Protein AF-A0A397W4X6-F1 (afdb_monomer_lite)

Sequence (134 aa):
MKELNFGIFALTLVTLFAVFNTAYSADPIKFNQCTIDGHEPIHPIEVTVSPNPPVSVGNVFTVSGNFSFSLEDDGIEFIANEGFQGFSCAVLQCDLRNDSFNAKLKIDLADLGV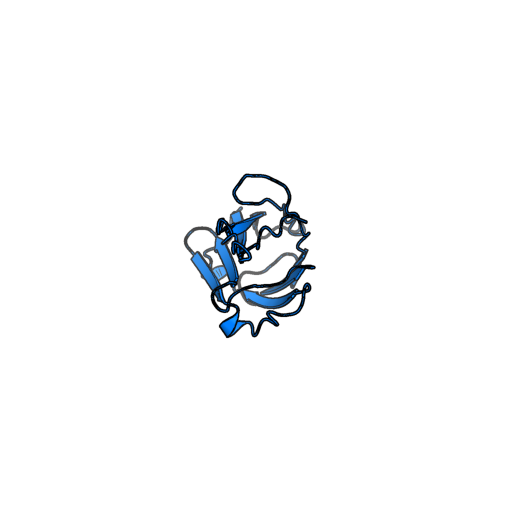TSRQDNLSVIINREEYNVKR

pLDDT: mean 73.21, std 17.9, range [34.62, 93.81]

Structure (mmCIF, N/CA/C/O backbone):
data_AF-A0A397W4X6-F1
#
_entry.id   AF-A0A397W4X6-F1
#
loop_
_atom_site.group_PDB
_atom_site.id
_atom_site.type_symbol
_atom_site.label_atom_id
_atom_site.label_alt_id
_atom_site.label_comp_id
_atom_site.label_asym_id
_atom_site.label_entity_id
_atom_site.label_seq_id
_atom_site.pdbx_PDB_ins_code
_atom_site.Cartn_x
_atom_site.Cartn_y
_atom_site.Cartn_z
_atom_site.occupancy
_atom_site.B_iso_or_equiv
_atom_site.auth_seq_id
_atom_site.auth_comp_id
_atom_site.auth_asym_id
_atom_site.auth_atom_id
_atom_site.pdbx_PDB_model_num
ATOM 1 N N . MET A 1 1 ? 30.563 -7.639 -37.496 1.00 37.59 1 MET A N 1
ATOM 2 C CA . MET A 1 1 ? 29.127 -7.645 -37.115 1.00 37.59 1 MET A CA 1
ATOM 3 C C . MET A 1 1 ? 28.998 -6.849 -35.819 1.00 37.59 1 MET A C 1
ATOM 5 O O . MET A 1 1 ? 30.031 -6.621 -35.202 1.00 37.59 1 MET A O 1
ATOM 9 N N . LYS A 1 2 ? 27.812 -6.366 -35.425 1.00 38.25 2 LYS A N 1
ATOM 10 C CA . LYS A 1 2 ? 27.650 -5.755 -34.092 1.00 38.25 2 LYS A CA 1
ATOM 11 C C . LYS A 1 2 ? 27.498 -6.874 -33.065 1.00 38.25 2 LYS A C 1
ATOM 13 O O . LYS A 1 2 ? 26.660 -7.746 -33.271 1.00 38.25 2 LYS A O 1
ATOM 18 N N . GLU A 1 3 ? 28.282 -6.843 -31.996 1.00 35.56 3 GLU A N 1
ATOM 19 C CA . GLU A 1 3 ? 28.055 -7.722 -30.850 1.00 35.56 3 GLU A CA 1
ATOM 20 C C . GLU A 1 3 ? 26.852 -7.196 -30.065 1.00 35.56 3 GLU A C 1
ATOM 22 O O . GLU A 1 3 ? 26.766 -6.006 -29.750 1.00 35.56 3 GLU A O 1
ATOM 27 N N . LEU A 1 4 ? 25.878 -8.073 -29.825 1.00 35.16 4 LEU A N 1
ATOM 28 C CA . LEU A 1 4 ? 24.672 -7.733 -29.085 1.00 35.16 4 LEU A CA 1
ATOM 29 C C . LEU A 1 4 ? 24.941 -8.021 -27.606 1.00 35.16 4 LEU A C 1
ATOM 31 O O . LEU A 1 4 ? 24.810 -9.159 -27.161 1.00 35.16 4 LEU A O 1
ATOM 35 N N . ASN A 1 5 ? 25.359 -6.995 -26.863 1.00 34.78 5 ASN A N 1
ATOM 36 C CA . ASN A 1 5 ? 25.536 -7.084 -25.415 1.00 34.78 5 ASN A CA 1
ATOM 37 C C . ASN A 1 5 ? 24.176 -7.326 -24.747 1.00 34.78 5 ASN A C 1
ATOM 39 O O 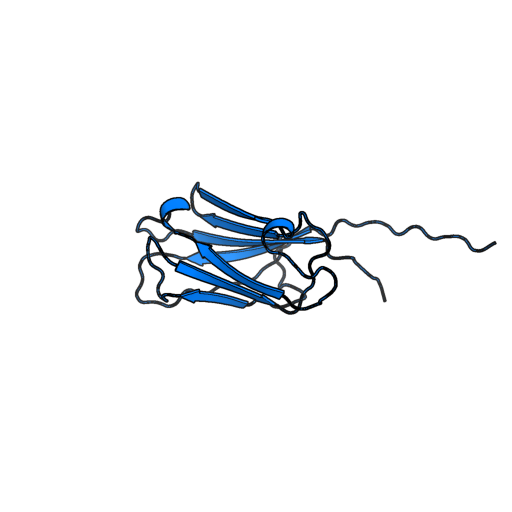. ASN A 1 5 ? 23.450 -6.380 -24.443 1.00 34.78 5 ASN A O 1
ATOM 43 N N . PHE A 1 6 ? 23.830 -8.596 -24.532 1.00 40.66 6 PHE A N 1
ATOM 44 C CA . PHE A 1 6 ? 22.702 -8.973 -23.690 1.00 40.66 6 PHE A CA 1
ATOM 45 C C . PHE A 1 6 ? 22.960 -8.472 -22.267 1.00 40.66 6 PHE A C 1
ATOM 47 O O . PHE A 1 6 ? 24.007 -8.745 -21.679 1.00 40.66 6 PHE A O 1
ATOM 54 N N . GLY A 1 7 ? 22.017 -7.689 -21.744 1.00 34.62 7 GLY A N 1
ATOM 55 C CA . GLY A 1 7 ? 22.134 -7.089 -20.422 1.00 34.62 7 GLY A CA 1
ATOM 56 C C . GLY A 1 7 ? 22.154 -8.140 -19.315 1.00 34.62 7 GLY A C 1
ATOM 57 O O . GLY A 1 7 ? 21.511 -9.184 -19.414 1.00 34.62 7 GLY A O 1
ATOM 58 N N . ILE A 1 8 ? 22.862 -7.834 -18.228 1.00 40.34 8 ILE A N 1
ATOM 59 C CA . ILE A 1 8 ? 22.681 -8.554 -16.968 1.00 40.34 8 ILE A CA 1
ATOM 60 C C . ILE A 1 8 ? 21.323 -8.117 -16.415 1.00 40.34 8 ILE A C 1
ATOM 62 O O . ILE A 1 8 ? 21.189 -6.996 -15.924 1.00 40.34 8 ILE A O 1
ATOM 66 N N . PHE A 1 9 ? 20.324 -8.995 -16.517 1.00 40.34 9 PHE A N 1
ATOM 67 C CA . PHE A 1 9 ? 19.018 -8.813 -15.889 1.00 40.34 9 PHE A CA 1
ATOM 68 C C . PHE A 1 9 ? 19.168 -8.960 -14.369 1.00 40.34 9 PHE A C 1
ATOM 70 O O . PHE A 1 9 ? 19.008 -10.042 -13.809 1.00 40.34 9 PHE A O 1
ATOM 77 N N . ALA A 1 10 ? 19.528 -7.864 -13.703 1.00 39.78 10 ALA A N 1
ATOM 78 C CA . ALA A 1 10 ? 19.370 -7.742 -12.263 1.00 39.78 10 ALA A CA 1
ATOM 79 C C . ALA A 1 10 ? 17.880 -7.519 -11.981 1.00 39.78 10 ALA A C 1
ATOM 81 O O . ALA A 1 10 ? 17.350 -6.453 -12.285 1.00 39.78 10 ALA A O 1
ATOM 82 N N . LEU A 1 11 ? 17.212 -8.538 -11.438 1.00 39.06 11 LEU A N 1
ATOM 83 C CA . LEU A 1 11 ? 15.811 -8.466 -11.031 1.00 39.06 11 LEU A CA 1
ATOM 84 C C . LEU A 1 11 ? 15.726 -7.663 -9.725 1.00 39.06 11 LEU A C 1
ATOM 86 O O . LEU A 1 11 ? 15.707 -8.220 -8.628 1.00 39.06 11 LEU A O 1
ATOM 90 N N . THR A 1 12 ? 15.792 -6.336 -9.845 1.00 45.62 12 THR A N 1
ATOM 91 C CA . THR A 1 12 ? 15.697 -5.406 -8.716 1.00 45.62 12 THR A CA 1
ATOM 92 C C . THR A 1 12 ? 14.239 -5.325 -8.270 1.00 45.62 12 THR A C 1
ATOM 94 O O . THR A 1 12 ? 13.492 -4.438 -8.680 1.00 45.62 12 THR A O 1
ATOM 97 N N . LEU A 1 13 ? 13.842 -6.297 -7.443 1.00 45.25 13 LEU A N 1
ATOM 98 C CA . LEU A 1 13 ? 12.572 -6.311 -6.727 1.00 45.25 13 LEU A CA 1
ATOM 99 C C . LEU A 1 13 ? 12.573 -5.166 -5.707 1.00 45.25 13 LEU A C 1
ATOM 101 O O . LEU A 1 13 ? 13.111 -5.299 -4.605 1.00 45.25 13 LEU A O 1
ATOM 105 N N . VAL A 1 14 ? 11.976 -4.032 -6.067 1.00 50.12 14 VAL A N 1
ATOM 106 C CA . VAL A 1 14 ? 11.816 -2.910 -5.137 1.00 50.12 14 VAL A CA 1
ATOM 107 C C . VAL A 1 14 ? 10.599 -3.176 -4.266 1.00 50.12 14 VAL A C 1
ATOM 109 O O . VAL A 1 14 ? 9.528 -2.627 -4.497 1.00 50.12 14 VAL A O 1
ATOM 112 N N . THR A 1 15 ? 10.783 -4.039 -3.264 1.00 51.62 15 THR A N 1
ATOM 113 C CA . THR A 1 15 ? 9.859 -4.179 -2.136 1.00 51.62 15 THR A CA 1
ATOM 114 C C . THR A 1 15 ? 10.029 -2.965 -1.231 1.00 51.62 15 THR A C 1
ATOM 116 O O . THR A 1 15 ? 11.111 -2.711 -0.692 1.00 51.62 15 THR A O 1
ATOM 119 N N . LEU A 1 16 ? 8.957 -2.195 -1.095 1.00 51.47 16 LEU A N 1
ATOM 120 C CA . LEU A 1 16 ? 8.897 -1.003 -0.251 1.00 51.47 16 LEU A CA 1
ATOM 121 C C . LEU A 1 16 ? 8.266 -1.350 1.096 1.00 51.47 16 LEU A C 1
ATOM 123 O O . LEU A 1 16 ? 7.352 -2.157 1.141 1.00 51.47 16 LEU A O 1
ATOM 127 N N . PHE A 1 17 ? 8.727 -0.749 2.190 1.00 47.28 17 PHE A N 1
ATOM 128 C CA . PHE A 1 17 ? 8.190 -0.999 3.528 1.00 47.28 17 PHE A CA 1
ATOM 129 C C . PHE A 1 17 ? 7.721 0.305 4.162 1.00 47.28 17 PHE A C 1
ATOM 131 O O . PHE A 1 17 ? 8.527 1.156 4.545 1.00 47.28 17 PHE A O 1
ATOM 138 N N . ALA A 1 18 ? 6.403 0.449 4.302 1.00 50.19 18 ALA A N 1
ATOM 139 C CA . ALA A 1 18 ? 5.799 1.573 5.005 1.00 50.19 18 ALA A CA 1
ATOM 140 C C . ALA A 1 18 ? 5.332 1.168 6.409 1.00 50.19 18 ALA A C 1
ATOM 142 O O . ALA A 1 18 ? 4.170 0.797 6.588 1.00 50.19 18 ALA A O 1
ATOM 143 N N . VAL A 1 19 ? 6.243 1.234 7.393 1.00 47.81 19 VAL A N 1
ATOM 144 C CA . VAL A 1 19 ? 5.963 0.824 8.782 1.00 47.81 19 VAL A CA 1
ATOM 145 C C . VAL A 1 19 ? 4.989 1.795 9.454 1.00 47.81 19 VAL A C 1
ATOM 147 O O . VAL A 1 19 ? 5.373 2.880 9.899 1.00 47.81 19 VAL A O 1
ATOM 150 N N . PHE A 1 20 ? 3.727 1.380 9.518 1.00 59.56 20 PHE A N 1
ATOM 151 C CA . PHE A 1 20 ? 2.619 2.034 10.204 1.00 59.56 20 PHE A CA 1
ATOM 152 C C . PHE A 1 20 ? 2.484 1.568 11.660 1.00 59.56 20 PHE A C 1
ATOM 154 O O . PHE A 1 20 ? 3.075 0.566 12.053 1.00 59.56 20 PHE A O 1
ATOM 161 N N . ASN A 1 21 ? 1.699 2.292 12.467 1.00 48.81 21 ASN A N 1
ATOM 162 C CA . ASN A 1 21 ? 1.512 2.013 13.893 1.00 48.81 21 ASN A CA 1
ATOM 163 C C . ASN A 1 21 ? 0.065 2.338 14.322 1.00 48.81 21 ASN A C 1
ATOM 165 O O . ASN A 1 21 ? -0.252 3.473 14.673 1.00 48.81 21 ASN A O 1
ATOM 169 N N . THR A 1 22 ? -0.837 1.363 14.214 1.00 47.47 22 THR A N 1
ATOM 170 C CA . THR A 1 22 ? -2.299 1.549 14.248 1.00 47.47 22 THR A CA 1
ATOM 171 C C . THR A 1 22 ? -2.940 1.056 15.540 1.00 47.47 22 THR A C 1
ATOM 173 O O . THR A 1 22 ? -3.841 0.220 15.518 1.00 47.47 22 THR A O 1
ATOM 176 N N . ALA A 1 23 ? -2.561 1.668 16.664 1.00 47.38 23 ALA A N 1
ATOM 177 C CA . ALA A 1 23 ? -3.556 1.861 17.721 1.00 47.38 23 ALA A CA 1
ATOM 178 C C . ALA A 1 23 ? -4.751 2.650 17.150 1.00 47.38 23 ALA A C 1
ATOM 180 O O . ALA A 1 23 ? -4.577 3.427 16.208 1.00 47.38 23 ALA A O 1
ATOM 181 N N . TYR A 1 24 ? -5.944 2.531 17.746 1.00 52.59 24 TYR A N 1
ATOM 182 C CA . TYR A 1 24 ? -7.061 3.457 17.484 1.00 52.59 24 TYR A CA 1
ATOM 183 C C . TYR A 1 24 ? -6.765 4.848 18.095 1.00 52.59 24 TYR A C 1
ATOM 185 O O . TYR A 1 24 ? -7.496 5.333 18.960 1.00 52.59 24 TYR A O 1
ATOM 193 N N . SER A 1 25 ? -5.630 5.449 17.722 1.00 47.88 25 SER A N 1
ATOM 194 C CA . SER A 1 25 ? -5.147 6.719 18.262 1.00 47.88 25 SER A CA 1
ATOM 195 C C . SER A 1 25 ? -5.925 7.898 17.685 1.00 47.88 25 SER A C 1
ATOM 197 O O . SER A 1 25 ? -6.464 7.831 16.584 1.00 47.88 25 SER A O 1
ATOM 199 N N . ALA A 1 26 ? -5.924 9.011 18.415 1.00 53.75 26 ALA A N 1
ATOM 200 C CA . ALA A 1 26 ? -6.318 10.312 17.885 1.00 53.75 26 ALA A CA 1
ATOM 201 C C . ALA A 1 26 ? -5.233 10.936 16.974 1.00 53.75 26 ALA A C 1
ATOM 203 O O . ALA A 1 26 ? -5.478 11.970 16.354 1.00 53.75 26 ALA A O 1
ATOM 204 N N . ASP A 1 27 ? -4.043 10.329 16.901 1.00 58.34 27 ASP A N 1
ATOM 205 C CA . ASP A 1 27 ? -2.928 10.793 16.074 1.00 58.34 27 ASP A CA 1
ATOM 206 C C . ASP A 1 27 ? -3.065 10.369 14.597 1.00 58.34 27 ASP A C 1
ATOM 208 O O . ASP A 1 27 ? -3.446 9.229 14.317 1.00 58.34 27 ASP A O 1
ATOM 212 N N . PRO A 1 28 ? -2.678 11.227 13.631 1.00 62.91 28 PRO A N 1
ATOM 213 C CA . PRO A 1 28 ? -2.587 10.843 12.223 1.00 62.91 28 PRO A CA 1
ATOM 214 C C . PRO A 1 28 ? -1.555 9.732 11.979 1.00 62.91 28 PRO A C 1
ATOM 216 O O . PRO A 1 28 ? -0.442 9.796 12.512 1.00 62.91 28 PRO A O 1
ATOM 219 N N . ILE A 1 29 ? -1.868 8.778 11.089 1.00 69.19 29 ILE A N 1
ATOM 220 C CA . ILE A 1 29 ? -0.868 7.803 10.617 1.00 69.19 29 ILE A CA 1
ATOM 221 C C . ILE A 1 29 ? 0.306 8.550 9.969 1.00 69.19 29 ILE A C 1
ATOM 223 O O . ILE A 1 29 ? 0.112 9.458 9.159 1.00 69.19 29 ILE A O 1
ATOM 227 N N . LYS A 1 30 ? 1.530 8.123 10.291 1.00 68.94 30 LYS A N 1
ATOM 228 C CA . LYS A 1 30 ? 2.754 8.512 9.585 1.00 68.94 30 LYS A CA 1
ATOM 229 C C . LYS A 1 30 ? 3.322 7.290 8.878 1.00 68.94 30 LYS A C 1
ATOM 231 O O . LYS A 1 30 ? 3.486 6.248 9.506 1.00 68.94 30 LYS A O 1
ATOM 236 N N . PHE A 1 31 ? 3.637 7.440 7.598 1.00 73.81 31 PHE A N 1
ATOM 237 C CA . PHE A 1 31 ? 4.299 6.415 6.800 1.00 73.81 31 PHE A CA 1
ATOM 238 C C . PHE A 1 31 ? 5.776 6.786 6.654 1.00 73.81 31 PHE A C 1
ATOM 240 O O . PHE A 1 31 ? 6.112 7.765 5.989 1.00 73.81 31 PHE A O 1
ATOM 247 N N . ASN A 1 32 ? 6.654 6.011 7.289 1.00 76.75 32 ASN A N 1
ATOM 248 C CA . ASN A 1 32 ? 8.076 6.005 6.937 1.00 76.75 32 ASN A CA 1
ATOM 249 C C . ASN A 1 32 ? 8.243 5.249 5.607 1.00 76.75 32 ASN A C 1
ATOM 251 O O . ASN A 1 32 ? 7.373 4.455 5.264 1.00 76.75 32 ASN A O 1
ATOM 255 N N . GLN A 1 33 ? 9.324 5.473 4.858 1.00 76.06 33 GLN A N 1
ATOM 256 C CA . GLN A 1 33 ? 9.564 4.790 3.579 1.00 76.06 33 GLN A CA 1
ATOM 257 C C . GLN A 1 33 ? 10.988 4.251 3.520 1.00 76.06 33 GLN A C 1
ATOM 259 O O . GLN A 1 33 ? 11.940 5.010 3.688 1.00 76.06 33 GLN A O 1
ATOM 264 N N . CYS A 1 34 ? 11.132 2.961 3.232 1.00 75.44 34 CYS A N 1
ATOM 265 C CA . CYS A 1 34 ? 12.408 2.355 2.870 1.00 75.44 34 CYS A CA 1
ATOM 266 C C . CYS A 1 34 ? 12.231 1.228 1.843 1.00 75.44 34 CYS A C 1
ATOM 268 O O . CYS A 1 34 ? 11.148 0.658 1.704 1.00 75.44 34 CYS A O 1
ATOM 270 N N . THR A 1 35 ? 13.301 0.918 1.116 1.00 75.56 35 THR A N 1
ATOM 271 C CA . THR A 1 35 ? 13.441 -0.289 0.293 1.00 75.56 35 THR A CA 1
ATOM 272 C C . THR A 1 35 ? 13.855 -1.489 1.151 1.00 75.56 35 THR A C 1
ATOM 274 O O . THR A 1 35 ? 14.240 -1.335 2.313 1.00 75.56 35 THR A O 1
ATOM 277 N N . ILE A 1 36 ? 13.834 -2.689 0.566 1.00 71.19 36 ILE A N 1
ATOM 278 C CA . ILE A 1 36 ? 14.305 -3.933 1.198 1.00 71.19 36 ILE A CA 1
ATOM 279 C C . ILE A 1 36 ? 15.755 -3.875 1.713 1.00 71.19 36 ILE A C 1
ATOM 281 O O . ILE A 1 36 ? 16.063 -4.484 2.734 1.00 71.19 36 ILE A O 1
ATOM 285 N N . ASP A 1 37 ? 16.618 -3.081 1.072 1.00 70.62 37 ASP A N 1
ATOM 286 C CA . ASP A 1 37 ? 18.010 -2.854 1.490 1.00 70.62 37 ASP A CA 1
ATOM 287 C C . ASP A 1 37 ? 18.150 -1.786 2.600 1.00 70.62 37 ASP A C 1
ATOM 289 O O . ASP A 1 37 ? 19.258 -1.458 3.024 1.00 70.62 37 ASP A O 1
ATOM 293 N N . GLY A 1 38 ? 17.038 -1.218 3.082 1.00 69.56 38 GLY A N 1
ATOM 294 C CA . GLY A 1 38 ? 17.015 -0.204 4.142 1.00 69.56 38 GLY A CA 1
ATOM 295 C C . GLY A 1 38 ? 17.340 1.222 3.683 1.00 69.56 38 GLY A C 1
ATOM 296 O O . GLY A 1 38 ? 17.597 2.085 4.523 1.00 69.56 38 GLY A O 1
ATOM 297 N N . HIS A 1 39 ? 17.329 1.489 2.376 1.00 71.56 39 HIS A N 1
ATOM 298 C CA . HIS A 1 39 ? 17.566 2.817 1.799 1.00 71.56 39 HIS A CA 1
ATOM 299 C C . HIS A 1 39 ? 16.258 3.577 1.529 1.00 71.56 39 HIS A C 1
ATOM 301 O O . HIS A 1 39 ? 15.191 2.974 1.430 1.00 71.56 39 HIS A O 1
ATOM 307 N N . GLU A 1 40 ? 16.325 4.903 1.386 1.00 69.06 40 GLU A N 1
ATOM 308 C CA . GLU A 1 40 ? 15.195 5.691 0.872 1.00 69.06 40 GLU A CA 1
ATOM 309 C C . GLU A 1 40 ? 14.903 5.314 -0.597 1.00 69.06 40 GLU A C 1
ATOM 311 O O . GLU A 1 40 ? 15.835 4.999 -1.346 1.00 69.06 40 GLU A O 1
ATOM 316 N N . PRO A 1 41 ? 13.632 5.321 -1.038 1.00 71.75 41 PRO A N 1
ATOM 317 C CA . PRO A 1 41 ? 13.284 4.963 -2.408 1.00 71.75 41 PRO A CA 1
ATOM 318 C C . PRO A 1 41 ? 13.705 6.036 -3.421 1.00 71.75 41 PRO A C 1
ATOM 320 O O . PRO A 1 41 ? 13.592 7.232 -3.164 1.00 71.75 41 PRO A O 1
ATOM 323 N N . ILE A 1 42 ? 14.114 5.602 -4.620 1.00 71.50 42 ILE A N 1
ATOM 324 C CA . ILE A 1 42 ? 14.500 6.491 -5.735 1.00 71.50 42 ILE A CA 1
ATOM 325 C C . ILE A 1 42 ? 13.332 7.405 -6.153 1.00 71.50 42 ILE A C 1
ATOM 327 O O . ILE A 1 42 ? 13.534 8.563 -6.521 1.00 71.50 42 ILE A O 1
ATOM 331 N N . HIS A 1 43 ? 12.107 6.886 -6.065 1.00 77.19 43 HIS A N 1
ATOM 332 C CA . HIS A 1 43 ? 10.866 7.589 -6.369 1.00 77.19 43 HIS A CA 1
ATOM 333 C C . HIS A 1 43 ? 10.019 7.682 -5.091 1.00 77.19 43 HIS A C 1
ATOM 335 O O . HIS A 1 43 ? 9.729 6.637 -4.507 1.00 77.19 43 HIS A O 1
ATOM 341 N N . PRO A 1 44 ? 9.604 8.881 -4.640 1.00 76.88 44 PRO A N 1
ATOM 342 C CA . PRO A 1 44 ? 8.780 9.016 -3.445 1.00 76.88 44 PRO A CA 1
ATOM 343 C C . PRO A 1 44 ? 7.373 8.459 -3.684 1.00 76.88 44 PRO A C 1
ATOM 345 O O . PRO A 1 44 ? 6.768 8.684 -4.738 1.00 76.88 44 PRO A O 1
ATOM 348 N N . ILE A 1 45 ? 6.845 7.773 -2.673 1.00 84.12 45 ILE A N 1
ATOM 349 C CA . ILE A 1 45 ? 5.481 7.248 -2.645 1.00 84.12 45 ILE A CA 1
ATOM 350 C C . ILE A 1 45 ? 4.666 8.061 -1.640 1.00 84.12 45 ILE A C 1
ATOM 352 O O . ILE A 1 45 ? 5.133 8.401 -0.555 1.00 84.12 45 ILE A O 1
ATOM 356 N N . GLU A 1 46 ? 3.424 8.366 -1.982 1.00 87.12 46 GLU A N 1
ATOM 357 C CA . GLU A 1 46 ? 2.440 8.929 -1.071 1.00 87.12 46 GLU A CA 1
ATOM 358 C C . GLU A 1 46 ? 1.401 7.856 -0.732 1.00 87.12 46 GLU A C 1
ATOM 360 O O . GLU A 1 46 ? 0.780 7.268 -1.619 1.00 87.12 46 GLU A O 1
ATOM 365 N N . VAL A 1 47 ? 1.209 7.611 0.566 1.00 87.38 47 VAL A N 1
ATOM 366 C CA . VAL A 1 47 ? 0.121 6.782 1.093 1.00 87.38 47 VAL A CA 1
ATOM 367 C C . VAL A 1 47 ? -0.725 7.653 2.011 1.00 87.38 47 VAL A C 1
ATOM 369 O O . VAL A 1 47 ? -0.218 8.260 2.953 1.00 87.38 47 VAL A O 1
ATOM 372 N N . THR A 1 48 ? -2.026 7.714 1.746 1.00 88.25 48 THR A N 1
ATOM 373 C CA . THR A 1 48 ? -3.009 8.409 2.588 1.00 88.25 48 THR A CA 1
ATOM 374 C C . THR A 1 48 ? -4.185 7.492 2.900 1.00 88.25 48 THR A C 1
ATOM 376 O O . THR A 1 48 ? -4.438 6.524 2.183 1.00 88.25 48 THR A O 1
ATOM 379 N N . VAL A 1 49 ? -4.914 7.791 3.977 1.00 87.88 49 VAL A N 1
ATOM 380 C CA . VAL A 1 49 ? -6.089 7.029 4.420 1.00 87.88 49 VAL A CA 1
ATOM 381 C C . VAL A 1 49 ? -7.280 7.950 4.658 1.00 87.88 49 VAL A C 1
ATOM 383 O O . VAL A 1 49 ? -7.120 9.086 5.107 1.00 87.88 49 VAL A O 1
ATOM 386 N N . SER A 1 50 ? -8.480 7.447 4.378 1.00 89.88 50 SER A N 1
ATOM 387 C CA . SER A 1 50 ? -9.741 8.033 4.825 1.00 89.88 50 SER A CA 1
ATOM 388 C C . SER A 1 50 ? -10.644 6.942 5.422 1.00 89.88 50 SER A C 1
ATOM 390 O O . SER A 1 50 ? -10.846 5.923 4.754 1.00 89.88 50 SER A O 1
ATOM 392 N N . PRO A 1 51 ? -11.206 7.120 6.635 1.00 86.06 51 PRO A N 1
ATOM 393 C CA . PRO A 1 51 ? -10.982 8.244 7.550 1.00 86.06 51 PRO A CA 1
ATOM 394 C C . PRO A 1 51 ? -9.550 8.272 8.118 1.00 86.06 51 PRO A C 1
ATOM 396 O O . PRO A 1 51 ? -8.809 7.299 8.019 1.00 86.06 51 PRO A O 1
ATOM 399 N N . ASN A 1 52 ? -9.164 9.406 8.706 1.00 79.81 52 ASN A N 1
ATOM 400 C CA . ASN A 1 52 ? -7.914 9.568 9.450 1.00 79.81 52 ASN A CA 1
ATOM 401 C C . ASN A 1 52 ? -8.246 10.214 10.814 1.00 79.81 52 ASN A C 1
ATOM 403 O O . ASN A 1 52 ? -8.746 11.344 10.807 1.00 79.81 52 ASN A O 1
ATOM 407 N N . PRO A 1 53 ? -8.031 9.539 11.960 1.00 78.56 53 PRO A N 1
ATOM 408 C CA . PRO A 1 53 ? -7.482 8.185 12.107 1.00 78.56 53 PRO A CA 1
ATOM 409 C C . PRO A 1 53 ? -8.360 7.092 11.459 1.00 78.56 53 PRO A C 1
ATOM 411 O O . PRO A 1 53 ? -9.555 7.315 11.235 1.00 78.56 53 PRO A O 1
ATOM 414 N N . PRO A 1 54 ? -7.776 5.925 11.127 1.00 82.12 54 PRO A N 1
ATOM 415 C CA . PRO A 1 54 ? -8.488 4.823 10.490 1.00 82.12 54 PRO A CA 1
ATOM 416 C C . PRO A 1 54 ? -9.453 4.125 11.457 1.00 82.12 54 PRO A C 1
ATOM 418 O O . PRO A 1 54 ? -9.355 4.237 12.680 1.00 82.12 54 PRO A O 1
ATOM 421 N N . VAL A 1 55 ? -10.363 3.338 10.891 1.00 81.88 55 VAL A N 1
ATOM 422 C CA . VAL A 1 55 ? -11.356 2.525 11.604 1.00 81.88 55 VAL A CA 1
ATOM 423 C C . VAL A 1 55 ? -11.184 1.038 11.279 1.00 81.88 55 VAL A C 1
ATOM 425 O O . VAL A 1 55 ? -10.456 0.660 10.365 1.00 81.88 55 VAL A O 1
ATOM 428 N N . SER A 1 56 ? -11.871 0.161 12.013 1.00 83.75 56 SER A N 1
ATOM 429 C CA . SER A 1 56 ? -11.762 -1.293 11.813 1.00 83.75 56 SER A CA 1
ATOM 430 C C . SER A 1 56 ? -12.226 -1.761 10.419 1.00 83.75 56 SER A C 1
ATOM 432 O O . SER A 1 56 ? -11.643 -2.679 9.851 1.00 83.75 56 SER A O 1
ATOM 434 N N . VAL A 1 57 ? -13.243 -1.113 9.837 1.00 86.69 57 VAL A N 1
ATOM 435 C CA . VAL A 1 57 ? -13.878 -1.494 8.560 1.00 86.69 57 VAL A CA 1
ATOM 436 C C . VAL A 1 57 ? -14.271 -0.234 7.785 1.00 86.69 57 VAL A C 1
ATOM 438 O O . VAL A 1 57 ? -14.813 0.701 8.372 1.00 86.69 57 VAL A O 1
ATOM 441 N N . GLY A 1 58 ? -14.064 -0.224 6.468 1.00 87.19 58 GLY A N 1
ATOM 442 C CA . GLY A 1 58 ? -14.526 0.824 5.554 1.00 87.19 58 GLY A CA 1
ATOM 443 C C . GLY A 1 58 ? -13.464 1.829 5.102 1.00 87.19 58 GLY A C 1
ATOM 444 O O . GLY A 1 58 ? -13.825 2.822 4.474 1.00 87.19 58 GLY A O 1
ATOM 445 N N . ASN A 1 59 ? -12.182 1.600 5.398 1.00 89.81 59 ASN A N 1
ATOM 446 C CA . ASN A 1 59 ? -11.115 2.538 5.041 1.00 89.81 59 ASN A CA 1
ATOM 447 C C . ASN A 1 59 ? -10.827 2.521 3.539 1.00 89.81 59 ASN A C 1
ATOM 449 O O . ASN A 1 59 ? -10.822 1.467 2.902 1.00 89.81 59 ASN A O 1
ATOM 453 N N . VAL A 1 60 ? -10.496 3.690 2.999 1.00 93.69 60 VAL A N 1
ATOM 454 C CA . VAL A 1 60 ? -9.959 3.850 1.648 1.00 93.69 60 VAL A CA 1
ATOM 455 C C . VAL A 1 60 ? -8.534 4.368 1.754 1.00 93.69 60 VAL A C 1
ATOM 457 O O . VAL A 1 60 ? -8.307 5.495 2.198 1.00 93.69 60 VAL A O 1
ATOM 460 N N . PHE A 1 61 ? -7.584 3.550 1.319 1.00 91.69 61 PHE A N 1
ATOM 461 C CA . PHE A 1 61 ? -6.191 3.937 1.153 1.00 91.69 61 PHE A CA 1
ATOM 462 C C . PHE A 1 61 ? -5.984 4.462 -0.260 1.00 91.69 61 PHE A C 1
ATOM 464 O O . PHE A 1 61 ? -6.396 3.821 -1.223 1.00 91.69 61 PHE A O 1
ATOM 471 N N . THR A 1 62 ? -5.356 5.627 -0.394 1.00 92.44 62 THR A N 1
ATOM 472 C CA . THR A 1 62 ? -4.864 6.104 -1.691 1.00 92.44 62 THR A CA 1
ATOM 473 C C . THR A 1 62 ? -3.357 5.913 -1.709 1.00 92.44 62 THR A C 1
ATOM 475 O O . THR A 1 62 ? -2.670 6.459 -0.846 1.00 92.44 62 THR A O 1
ATOM 478 N N . VAL A 1 63 ? -2.865 5.126 -2.664 1.00 90.12 63 VAL A N 1
ATOM 479 C CA . VAL A 1 63 ? -1.434 4.903 -2.903 1.00 90.12 63 VAL A CA 1
ATOM 480 C C . VAL A 1 63 ? -1.088 5.525 -4.247 1.00 90.12 63 VAL A C 1
ATOM 482 O O . VAL A 1 63 ? -1.716 5.205 -5.258 1.00 90.12 63 VAL A O 1
ATOM 485 N N . SER A 1 64 ? -0.108 6.422 -4.266 1.00 89.75 64 SER A N 1
ATOM 486 C CA . SER A 1 64 ? 0.311 7.132 -5.474 1.00 89.75 64 SER A CA 1
ATOM 487 C C . SER A 1 64 ? 1.801 7.446 -5.484 1.00 89.75 64 SER A C 1
ATOM 489 O O . SER A 1 64 ? 2.438 7.506 -4.439 1.00 89.75 64 SER A O 1
ATOM 491 N N . GLY A 1 65 ? 2.367 7.673 -6.664 1.00 86.75 65 GLY A N 1
ATOM 492 C CA . GLY A 1 65 ? 3.764 8.071 -6.811 1.00 86.75 65 GLY A CA 1
ATOM 493 C C . GLY A 1 65 ? 4.160 8.250 -8.271 1.00 86.75 65 GLY A C 1
ATOM 494 O O . GLY A 1 65 ? 3.446 7.821 -9.176 1.00 86.75 65 GLY A O 1
ATOM 495 N N . ASN A 1 66 ? 5.311 8.878 -8.499 1.00 86.06 66 ASN A N 1
ATOM 496 C CA . ASN A 1 66 ? 5.861 9.083 -9.840 1.00 86.06 66 ASN A CA 1
ATOM 497 C C . ASN A 1 66 ? 6.766 7.907 -10.222 1.00 86.06 66 ASN A C 1
ATOM 499 O O . ASN A 1 66 ? 7.980 8.072 -10.334 1.00 86.06 66 ASN A O 1
ATOM 503 N N . PHE A 1 67 ? 6.177 6.718 -10.333 1.00 79.50 67 PHE A N 1
ATOM 504 C CA . PHE A 1 67 ? 6.825 5.490 -10.785 1.00 79.50 67 PHE A CA 1
ATOM 505 C C . PHE A 1 67 ? 5.879 4.722 -11.715 1.00 79.50 67 PHE A C 1
ATOM 507 O O . PHE A 1 67 ? 4.658 4.828 -11.592 1.00 79.50 67 PHE A O 1
ATOM 514 N N . SER A 1 68 ? 6.454 3.943 -12.626 1.00 77.00 68 SER A N 1
ATOM 515 C CA . SER A 1 68 ? 5.750 2.978 -13.471 1.00 77.00 68 SER A CA 1
ATOM 516 C C . SER A 1 68 ? 5.746 1.585 -12.833 1.00 77.00 68 SER A C 1
ATOM 518 O O . SER A 1 68 ? 6.616 1.239 -12.027 1.00 77.00 68 SER A O 1
ATOM 520 N N . PHE A 1 69 ? 4.746 0.790 -13.209 1.00 80.94 69 PHE A N 1
ATOM 521 C CA . PHE A 1 69 ? 4.745 -0.661 -13.037 1.00 80.94 69 PHE A CA 1
ATOM 522 C C . PHE A 1 69 ? 5.163 -1.317 -14.359 1.00 80.94 69 PHE A C 1
ATOM 524 O O . PHE A 1 69 ? 4.795 -0.839 -15.433 1.00 80.94 69 PHE A O 1
ATOM 531 N N . SER A 1 70 ? 5.943 -2.388 -14.270 1.00 79.44 70 SER A N 1
ATOM 532 C CA . SER A 1 70 ? 6.612 -3.058 -15.389 1.00 79.44 70 SER A CA 1
ATOM 533 C C . SER A 1 70 ? 5.843 -4.292 -15.871 1.00 79.44 70 SER A C 1
ATOM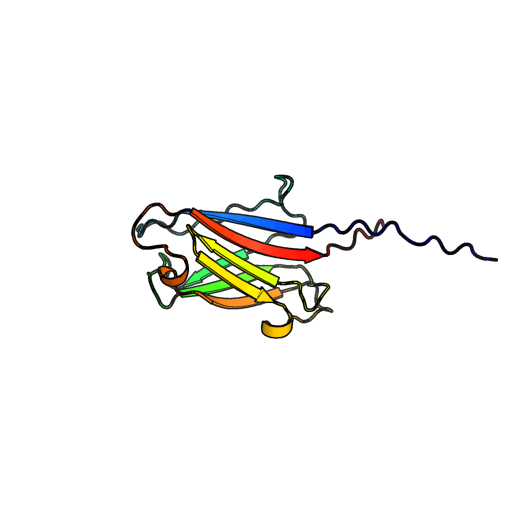 535 O O . SER A 1 70 ? 5.802 -4.560 -17.073 1.00 79.44 70 SER A O 1
ATOM 537 N N . LEU A 1 71 ? 5.219 -5.032 -14.947 1.00 81.31 71 LEU A N 1
ATOM 538 C CA . LEU A 1 71 ? 4.547 -6.313 -15.195 1.00 81.31 71 LEU A CA 1
ATOM 539 C C . LEU A 1 71 ? 3.079 -6.314 -14.731 1.00 81.31 71 LEU A C 1
ATOM 541 O O . LEU A 1 71 ? 2.667 -5.519 -13.892 1.00 81.31 71 LEU A O 1
ATOM 545 N N . GLU A 1 72 ? 2.284 -7.260 -15.240 1.00 80.81 72 GLU A N 1
ATOM 546 C CA . GLU A 1 72 ? 0.899 -7.485 -14.778 1.00 80.81 72 GLU A CA 1
ATOM 547 C C . GLU A 1 72 ? 0.830 -8.099 -13.363 1.00 80.81 72 GLU A C 1
ATOM 549 O O . GLU A 1 72 ? -0.159 -7.885 -12.654 1.00 80.81 72 GLU A O 1
ATOM 554 N N . ASP A 1 73 ? 1.890 -8.812 -12.960 1.00 83.50 73 ASP A N 1
ATOM 555 C CA . ASP A 1 73 ? 2.083 -9.417 -11.632 1.00 83.50 73 ASP A CA 1
ATOM 556 C C . ASP A 1 73 ? 2.710 -8.456 -10.601 1.00 83.50 73 ASP A C 1
ATOM 558 O O . ASP A 1 73 ? 2.676 -8.751 -9.405 1.00 83.50 73 ASP A O 1
ATOM 562 N N . ASP A 1 74 ? 3.242 -7.300 -11.027 1.00 85.94 74 ASP A N 1
ATOM 563 C CA . ASP A 1 74 ? 3.613 -6.225 -10.096 1.00 85.94 74 ASP A CA 1
ATOM 564 C C . ASP A 1 74 ? 2.370 -5.771 -9.307 1.00 85.94 74 ASP A C 1
ATOM 566 O O . ASP A 1 74 ? 1.238 -5.918 -9.775 1.00 85.94 74 ASP A O 1
ATOM 570 N N . GLY A 1 75 ? 2.534 -5.188 -8.118 1.00 89.50 75 GLY A N 1
ATOM 571 C CA . GLY A 1 75 ? 1.367 -4.853 -7.305 1.00 89.50 75 GLY A CA 1
ATOM 572 C C . GLY A 1 75 ? 1.624 -4.167 -5.972 1.00 89.50 75 GLY A C 1
ATOM 573 O O . GLY A 1 75 ? 2.698 -3.629 -5.699 1.00 89.50 75 GLY A O 1
ATOM 574 N N . ILE A 1 76 ? 0.576 -4.169 -5.148 1.00 90.38 76 ILE A N 1
ATOM 575 C CA . ILE A 1 76 ? 0.515 -3.516 -3.837 1.00 90.38 76 ILE A CA 1
ATOM 576 C C . ILE A 1 76 ? -0.058 -4.496 -2.817 1.00 90.38 76 ILE A C 1
ATOM 578 O O . ILE A 1 76 ? -1.100 -5.104 -3.054 1.00 90.38 76 ILE A O 1
ATOM 582 N N . GLU A 1 77 ? 0.596 -4.624 -1.669 1.00 91.19 77 GLU A N 1
ATOM 583 C CA . GLU A 1 77 ? 0.240 -5.554 -0.599 1.00 91.19 77 GLU A CA 1
ATOM 584 C C . GLU A 1 77 ? 0.120 -4.811 0.735 1.00 91.19 77 GLU A C 1
ATOM 586 O O . GLU A 1 77 ? 0.942 -3.963 1.081 1.00 91.19 77 GLU A O 1
ATOM 591 N N . PHE A 1 78 ? -0.911 -5.139 1.507 1.00 90.38 78 PHE A N 1
ATOM 592 C CA . PHE A 1 78 ? -1.122 -4.641 2.861 1.00 90.38 78 PHE A CA 1
ATOM 593 C C . PHE A 1 78 ? -0.950 -5.808 3.825 1.00 90.38 78 PHE A C 1
ATOM 595 O O . PHE A 1 78 ? -1.637 -6.821 3.695 1.00 90.38 78 PHE A O 1
ATOM 602 N N . ILE A 1 79 ? -0.033 -5.666 4.780 1.00 88.88 79 ILE A N 1
ATOM 603 C CA . ILE A 1 79 ? 0.311 -6.712 5.746 1.00 88.88 79 ILE A CA 1
ATOM 604 C C . ILE A 1 79 ? 0.244 -6.130 7.157 1.00 88.88 79 ILE A C 1
ATOM 606 O O . ILE A 1 79 ? 0.867 -5.106 7.438 1.00 88.88 79 ILE A O 1
ATOM 610 N N . ALA A 1 80 ? -0.483 -6.795 8.050 1.00 86.62 80 ALA A N 1
ATOM 611 C CA . ALA A 1 80 ? -0.445 -6.551 9.492 1.00 86.62 80 ALA A CA 1
ATOM 612 C C . ALA A 1 80 ? -0.602 -7.875 10.235 1.00 86.62 80 ALA A C 1
ATOM 614 O O . ALA A 1 80 ? -1.320 -8.753 9.770 1.00 86.62 80 ALA A O 1
ATOM 615 N N . ASN A 1 81 ? 0.013 -7.990 11.413 1.00 82.69 81 ASN A N 1
ATOM 616 C CA . ASN A 1 81 ? -0.139 -9.134 12.316 1.00 82.69 81 ASN A CA 1
ATOM 617 C C . ASN A 1 81 ? -0.012 -10.500 11.597 1.00 82.69 81 ASN A C 1
ATOM 619 O O . ASN A 1 81 ? 1.103 -10.913 11.289 1.00 82.69 81 ASN A O 1
ATOM 623 N N . GLU A 1 82 ? -1.129 -11.184 11.327 1.00 79.81 82 GLU A N 1
ATOM 624 C CA . GLU A 1 82 ? -1.188 -12.461 10.587 1.00 79.81 82 GLU A CA 1
ATOM 625 C C . GLU A 1 82 ? -1.971 -12.356 9.256 1.00 79.81 82 GLU A C 1
ATOM 627 O O . GLU A 1 82 ? -2.129 -13.351 8.550 1.00 79.81 82 GLU A O 1
ATOM 632 N N . GLY A 1 83 ? -2.483 -11.169 8.910 1.00 86.62 83 GLY A N 1
ATOM 633 C CA . GLY A 1 83 ? -3.339 -10.926 7.748 1.00 86.62 83 GLY A CA 1
ATOM 634 C C . GLY A 1 83 ? -2.630 -10.229 6.581 1.00 86.62 83 GLY A C 1
ATOM 635 O O . GLY A 1 83 ? -1.699 -9.440 6.755 1.00 86.62 83 GLY A O 1
ATOM 636 N N . PHE A 1 84 ? -3.106 -10.524 5.371 1.00 91.06 84 PHE A N 1
ATOM 637 C CA . PHE A 1 84 ? -2.532 -10.087 4.097 1.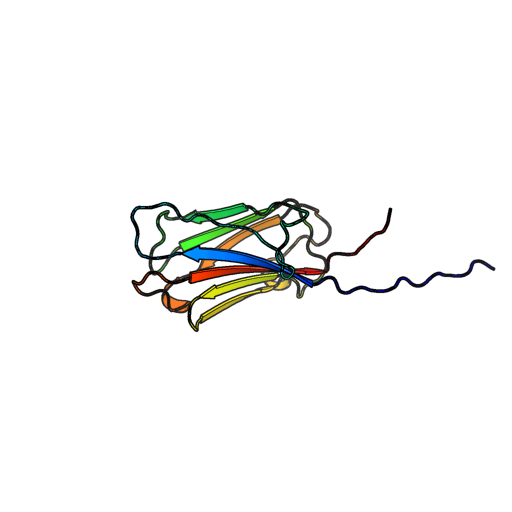00 91.06 84 PHE A CA 1
ATOM 638 C C . PHE A 1 84 ? -3.643 -9.728 3.103 1.00 91.06 84 PHE A C 1
ATOM 640 O O . PHE A 1 84 ? -4.597 -10.491 2.943 1.00 91.06 84 PHE A O 1
ATOM 647 N N . GLN A 1 85 ? -3.488 -8.620 2.375 1.00 93.06 85 GLN A N 1
ATOM 648 C CA . GLN A 1 85 ? -4.346 -8.268 1.242 1.00 93.06 85 GLN A CA 1
ATOM 649 C C . GLN A 1 85 ? -3.514 -7.685 0.089 1.00 93.06 85 GLN A C 1
ATOM 651 O O . GLN A 1 85 ? -2.991 -6.576 0.195 1.00 93.06 85 GLN A O 1
ATOM 656 N N . GLY A 1 86 ? -3.397 -8.436 -1.010 1.00 92.06 86 GLY A N 1
ATOM 657 C CA . GLY A 1 86 ? -2.622 -8.068 -2.200 1.00 92.06 86 GLY A CA 1
ATOM 658 C C . GLY A 1 86 ? -3.485 -7.714 -3.415 1.00 92.06 86 GLY A C 1
ATOM 659 O O . GLY A 1 86 ? -4.569 -8.267 -3.603 1.00 92.06 86 GLY A O 1
ATOM 660 N N . PHE A 1 87 ? -2.978 -6.814 -4.257 1.00 91.88 87 PHE A N 1
ATOM 661 C CA . PHE A 1 87 ? -3.596 -6.354 -5.500 1.00 91.88 87 PHE A CA 1
ATOM 662 C C . PHE A 1 87 ? -2.531 -6.276 -6.604 1.00 91.88 87 PHE A C 1
ATOM 664 O O . PHE A 1 87 ? -1.655 -5.413 -6.544 1.00 91.88 87 PHE A O 1
ATOM 671 N N . SER A 1 88 ? -2.604 -7.149 -7.613 1.00 90.44 88 SER A N 1
ATOM 672 C CA . SER A 1 88 ? -1.711 -7.094 -8.780 1.00 90.44 88 SER A CA 1
ATOM 673 C C . SER A 1 88 ? -2.193 -6.093 -9.832 1.00 90.44 88 SER A C 1
ATOM 675 O O . SER A 1 88 ? -3.364 -5.698 -9.859 1.00 90.44 88 SER A O 1
ATOM 677 N N . CYS A 1 89 ? -1.311 -5.697 -10.742 1.00 86.31 89 CYS A N 1
ATOM 678 C CA . CYS A 1 89 ? -1.593 -4.713 -11.775 1.00 86.31 89 CYS A CA 1
ATOM 679 C C . CYS A 1 89 ? -2.658 -5.155 -12.785 1.00 86.31 89 CYS A C 1
ATOM 681 O O . CYS A 1 89 ? -3.395 -4.304 -13.288 1.00 86.31 89 CYS A O 1
ATOM 683 N N . ALA A 1 90 ? -2.837 -6.463 -12.991 1.00 84.00 90 ALA A N 1
ATOM 684 C CA . ALA A 1 90 ? -3.990 -7.019 -13.704 1.00 84.00 90 ALA A CA 1
ATOM 685 C C . ALA A 1 90 ? -5.343 -6.681 -13.034 1.00 84.00 90 ALA A C 1
ATOM 687 O O . ALA A 1 90 ? -6.337 -6.445 -13.723 1.00 84.00 90 ALA A O 1
ATOM 688 N N . VAL A 1 91 ? -5.391 -6.623 -11.696 1.00 85.31 91 VAL A N 1
ATOM 689 C CA . VAL A 1 91 ? -6.591 -6.253 -10.916 1.00 85.31 91 VAL A CA 1
ATOM 690 C C . VAL A 1 91 ? -6.738 -4.733 -10.809 1.00 85.31 91 VAL A C 1
ATOM 692 O O . VAL A 1 91 ? -7.847 -4.211 -10.906 1.00 85.31 91 VAL A O 1
ATOM 695 N N . LEU A 1 92 ? -5.624 -4.018 -10.630 1.00 85.75 92 LEU A N 1
ATOM 696 C CA . LEU A 1 92 ? -5.584 -2.557 -10.494 1.00 85.75 92 LEU A CA 1
ATOM 697 C C . LEU A 1 92 ? -5.744 -1.802 -11.822 1.00 85.75 92 LEU A C 1
ATOM 699 O O . LEU A 1 92 ? -5.969 -0.595 -11.799 1.00 85.75 92 LEU A O 1
ATOM 703 N N . GLN A 1 93 ? -5.632 -2.498 -12.959 1.00 83.38 93 GLN A N 1
ATOM 704 C CA . GLN A 1 93 ? -5.629 -1.923 -14.309 1.00 83.38 93 GLN A CA 1
ATOM 705 C C . GLN A 1 93 ? -4.529 -0.861 -14.489 1.00 83.38 93 GLN A C 1
ATOM 707 O O . GLN A 1 93 ? -4.772 0.231 -15.004 1.00 83.38 93 GLN A O 1
ATOM 712 N N . CYS A 1 94 ? -3.310 -1.183 -14.042 1.00 82.19 94 CYS A N 1
ATOM 713 C CA . CYS A 1 94 ? -2.150 -0.296 -14.149 1.00 82.19 94 CYS A CA 1
ATOM 714 C C . CYS A 1 94 ? -1.842 0.076 -15.607 1.00 82.19 94 CYS A C 1
ATOM 716 O O . CYS A 1 94 ? -1.749 -0.795 -16.473 1.00 82.19 94 CYS A O 1
ATOM 718 N N . ASP A 1 95 ? -1.580 1.359 -15.869 1.00 81.75 95 ASP A N 1
ATOM 719 C CA . ASP A 1 95 ? -0.975 1.776 -17.134 1.00 81.75 95 ASP A CA 1
ATOM 720 C C . ASP A 1 95 ? 0.538 1.519 -17.088 1.00 81.75 95 ASP A C 1
ATOM 722 O O . ASP A 1 95 ? 1.314 2.358 -16.629 1.00 81.75 95 ASP A O 1
ATOM 726 N N . LEU A 1 96 ? 0.954 0.354 -17.596 1.00 79.94 96 LEU A N 1
ATOM 727 C CA . LEU A 1 96 ? 2.357 -0.084 -17.689 1.00 79.94 96 LEU A CA 1
ATOM 728 C C . LEU A 1 96 ? 3.231 0.791 -18.625 1.00 79.94 96 LEU A C 1
ATOM 730 O O . LEU A 1 96 ? 4.355 0.424 -18.963 1.00 79.94 96 LEU A O 1
ATOM 734 N N . ARG A 1 97 ? 2.714 1.924 -19.122 1.00 75.00 97 ARG A N 1
ATOM 735 C CA . ARG A 1 97 ? 3.434 2.901 -19.960 1.00 75.00 97 ARG A CA 1
ATOM 736 C C . ARG A 1 97 ? 3.550 4.281 -19.318 1.00 75.00 97 ARG A C 1
ATOM 738 O O . ARG A 1 97 ? 4.118 5.179 -19.941 1.00 75.00 97 ARG A O 1
ATOM 745 N N . ASN A 1 98 ? 2.991 4.471 -18.126 1.00 78.88 98 ASN A N 1
ATOM 746 C CA . ASN A 1 98 ? 2.935 5.756 -17.446 1.00 78.88 98 ASN A CA 1
ATOM 747 C C . ASN A 1 98 ? 3.821 5.739 -16.194 1.00 78.88 98 ASN A C 1
ATOM 749 O O . ASN A 1 98 ? 3.580 4.968 -15.270 1.00 78.88 98 ASN A O 1
ATOM 753 N N . ASP A 1 99 ? 4.795 6.649 -16.122 1.00 79.50 99 ASP A N 1
ATOM 754 C CA . ASP A 1 99 ? 5.667 6.850 -14.952 1.00 79.50 99 ASP A CA 1
ATOM 755 C C . ASP A 1 99 ? 4.956 7.593 -13.795 1.00 79.50 99 ASP A C 1
ATOM 757 O O . ASP A 1 99 ? 5.567 8.351 -13.038 1.00 79.50 99 ASP A O 1
ATOM 761 N N . SER A 1 100 ? 3.639 7.418 -13.671 1.00 83.81 100 SER A N 1
ATOM 762 C CA . SER A 1 100 ? 2.830 7.948 -12.577 1.00 83.81 100 SER A CA 1
ATOM 763 C C . SER A 1 100 ? 1.658 7.024 -12.256 1.00 83.81 100 SER A C 1
ATOM 765 O O . SER A 1 100 ? 0.916 6.585 -13.135 1.00 83.81 100 SER A O 1
ATOM 767 N N . PHE A 1 101 ? 1.475 6.754 -10.967 1.00 87.19 101 PHE A N 1
ATOM 768 C CA . PHE A 1 101 ? 0.489 5.816 -10.453 1.00 87.19 101 PHE A CA 1
ATOM 769 C C . PHE A 1 101 ? -0.403 6.466 -9.38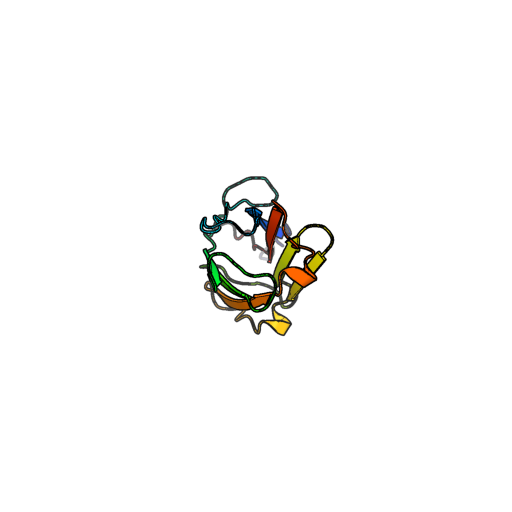6 1.00 87.19 101 PHE A C 1
ATOM 771 O O . PHE A 1 101 ? 0.057 7.278 -8.580 1.00 87.19 101 PHE A O 1
ATOM 778 N N . ASN A 1 102 ? -1.685 6.089 -9.361 1.00 90.19 102 ASN A N 1
ATOM 779 C CA . ASN A 1 102 ? -2.641 6.444 -8.312 1.00 90.19 102 ASN A CA 1
ATOM 780 C C . ASN A 1 102 ? -3.759 5.391 -8.251 1.00 90.19 102 ASN A C 1
ATOM 782 O O . ASN A 1 102 ? -4.529 5.266 -9.203 1.00 90.19 102 ASN A O 1
ATOM 786 N N . ALA A 1 103 ? -3.875 4.666 -7.139 1.00 90.81 103 ALA A N 1
ATOM 787 C CA . ALA A 1 103 ? -4.984 3.747 -6.891 1.00 90.81 103 ALA A CA 1
ATOM 788 C C . ALA A 1 103 ? -5.652 4.002 -5.540 1.00 90.81 103 ALA A C 1
ATOM 790 O O . ALA A 1 103 ? -5.018 4.427 -4.573 1.00 90.81 103 ALA A O 1
ATOM 791 N N . LYS A 1 104 ? -6.952 3.698 -5.484 1.00 93.06 104 LYS A N 1
ATOM 792 C CA . LYS A 1 104 ? -7.792 3.795 -4.286 1.00 93.06 104 LYS A CA 1
ATOM 793 C C . LYS A 1 104 ? -8.273 2.409 -3.896 1.00 93.06 104 LYS A C 1
ATOM 795 O O . LYS A 1 104 ? -9.060 1.798 -4.614 1.00 93.06 104 LYS A O 1
ATOM 800 N N . LEU A 1 105 ? -7.779 1.925 -2.766 1.00 93.81 105 LEU A N 1
ATOM 801 C CA . LEU A 1 105 ? -7.896 0.547 -2.313 1.00 93.81 105 LEU A CA 1
ATOM 802 C C . LEU A 1 105 ? -8.741 0.522 -1.042 1.00 93.81 105 LEU A C 1
ATOM 804 O O . LEU A 1 105 ? -8.433 1.220 -0.074 1.00 93.81 105 LEU A O 1
ATOM 808 N N . LYS A 1 106 ? -9.833 -0.249 -1.045 1.00 93.25 106 LYS A N 1
ATOM 809 C CA . LYS A 1 106 ? -10.654 -0.438 0.155 1.00 93.25 106 LYS A CA 1
ATOM 810 C C . LYS A 1 106 ? -10.049 -1.564 0.990 1.00 93.25 106 LYS A C 1
ATOM 812 O O . LYS A 1 106 ? -10.040 -2.706 0.537 1.00 93.25 106 LYS A O 1
ATOM 817 N N . ILE A 1 107 ? -9.583 -1.226 2.189 1.00 90.56 107 ILE A N 1
ATOM 818 C CA . ILE A 1 107 ? -8.929 -2.148 3.123 1.00 90.56 107 ILE A CA 1
ATOM 819 C C . ILE A 1 107 ? -9.698 -2.113 4.444 1.00 90.56 107 ILE A C 1
ATOM 821 O O . ILE A 1 107 ? -9.807 -1.069 5.100 1.00 90.56 107 ILE A O 1
ATOM 825 N N . ASP A 1 108 ? -10.222 -3.262 4.849 1.00 89.56 108 ASP A N 1
ATOM 826 C CA . ASP A 1 108 ? -10.876 -3.421 6.140 1.00 89.56 108 ASP A CA 1
ATOM 827 C C . ASP A 1 108 ? -9.825 -3.958 7.121 1.00 89.56 108 ASP A C 1
ATOM 829 O O . ASP A 1 108 ? -9.352 -5.082 7.002 1.00 89.56 108 ASP A O 1
ATOM 833 N N . LEU A 1 109 ? -9.391 -3.116 8.063 1.00 86.62 109 LEU A N 1
ATOM 834 C CA . LEU A 1 109 ? -8.274 -3.411 8.970 1.00 86.62 109 LEU A CA 1
ATOM 835 C C . LEU A 1 109 ? -8.535 -4.630 9.875 1.00 86.62 109 LEU A C 1
ATOM 837 O O . LEU A 1 109 ? -7.588 -5.302 10.286 1.00 86.62 109 LEU A O 1
ATOM 841 N N . ALA A 1 110 ? -9.808 -4.959 10.115 1.00 86.19 110 ALA A N 1
ATOM 842 C CA . ALA A 1 110 ? -10.236 -6.207 10.740 1.00 86.19 110 ALA A CA 1
ATOM 843 C C . ALA A 1 110 ? -9.724 -7.460 10.001 1.00 86.19 110 ALA A C 1
ATOM 845 O O . ALA A 1 110 ? -9.283 -8.404 10.656 1.00 86.19 110 ALA A O 1
ATOM 846 N N . ASP A 1 111 ? -9.723 -7.450 8.664 1.00 89.44 111 ASP A N 1
ATOM 847 C CA . ASP A 1 111 ? -9.287 -8.579 7.827 1.00 89.44 111 ASP A CA 1
ATOM 848 C C . ASP A 1 111 ? -7.757 -8.755 7.874 1.00 89.44 111 ASP A C 1
ATOM 850 O O . ASP A 1 111 ? -7.239 -9.854 7.686 1.00 89.44 111 ASP A O 1
ATOM 854 N N . LEU A 1 112 ? -7.031 -7.682 8.213 1.00 88.00 112 LEU A N 1
ATOM 855 C CA . LEU A 1 112 ? -5.595 -7.700 8.513 1.00 88.00 112 LEU A CA 1
ATOM 856 C C . LEU A 1 112 ? -5.288 -7.997 9.997 1.00 88.00 112 LEU A C 1
ATOM 858 O O . LEU A 1 112 ? -4.151 -7.860 10.441 1.00 88.00 112 LEU A O 1
ATOM 862 N N . GLY A 1 113 ? -6.288 -8.363 10.806 1.00 84.12 113 GLY A N 1
ATOM 863 C CA . GLY A 1 113 ? -6.105 -8.670 12.230 1.00 84.12 113 GLY 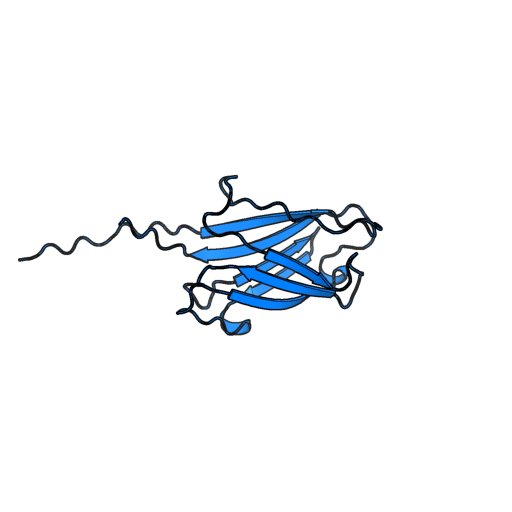A CA 1
ATOM 864 C C . GLY A 1 113 ? -5.750 -7.465 13.116 1.00 84.12 113 GLY A C 1
ATOM 865 O O . GLY A 1 113 ? -5.373 -7.653 14.277 1.00 84.12 113 GLY A O 1
ATOM 866 N N . VAL A 1 114 ? -5.883 -6.233 12.613 1.00 80.31 114 VAL A N 1
ATOM 867 C CA . VAL A 1 114 ? -5.723 -4.994 13.393 1.00 80.31 114 VAL A CA 1
ATOM 868 C C . VAL A 1 114 ? -7.025 -4.744 14.147 1.00 80.31 114 VAL A C 1
ATOM 870 O O . VAL A 1 114 ? -8.047 -4.365 13.571 1.00 80.31 114 VAL A O 1
ATOM 873 N N . THR A 1 115 ? -7.013 -5.018 15.450 1.00 68.62 115 THR A N 1
ATOM 874 C CA . THR A 1 115 ? -8.256 -5.166 16.230 1.00 68.62 115 THR A CA 1
ATOM 875 C C . THR A 1 115 ? -8.430 -4.140 17.341 1.00 68.62 115 THR A C 1
ATOM 877 O O . THR A 1 115 ? -9.572 -3.809 17.658 1.00 68.62 115 THR A O 1
ATOM 880 N N . SER A 1 116 ? -7.343 -3.642 17.947 1.00 62.66 116 SER A N 1
ATOM 881 C CA . SER A 1 116 ? -7.376 -2.549 18.950 1.00 62.66 116 SER A CA 1
ATOM 882 C C . SER A 1 116 ? -6.013 -2.094 19.487 1.00 62.66 116 SER A C 1
ATOM 884 O O . SER A 1 116 ? -5.968 -1.185 20.320 1.00 62.66 116 SER A O 1
ATOM 886 N N . ARG A 1 117 ? -4.909 -2.742 19.104 1.00 65.00 117 ARG A N 1
ATOM 887 C CA . ARG A 1 117 ? -3.613 -2.597 19.780 1.00 65.00 117 ARG A CA 1
ATOM 888 C C . ARG A 1 117 ? -2.682 -1.705 18.979 1.00 65.00 117 ARG A C 1
ATOM 890 O O . ARG A 1 117 ? -3.027 -1.242 17.905 1.00 65.00 117 ARG A O 1
ATOM 897 N N . GLN A 1 118 ? -1.494 -1.451 19.516 1.00 64.12 118 GLN A N 1
ATOM 898 C CA . GLN A 1 118 ? -0.427 -0.770 18.790 1.00 64.12 118 GLN A CA 1
ATOM 899 C C . GLN A 1 118 ? 0.172 -1.713 17.726 1.00 64.12 118 GLN A C 1
ATOM 901 O O . GLN A 1 118 ? 1.295 -2.191 17.858 1.00 64.12 118 GLN A O 1
ATOM 906 N N . ASP A 1 119 ? -0.638 -2.033 16.719 1.00 73.81 119 ASP A N 1
ATOM 907 C CA . ASP A 1 119 ? -0.348 -2.992 15.655 1.00 73.81 119 ASP A CA 1
ATOM 908 C C . ASP A 1 119 ? 0.548 -2.334 14.584 1.00 73.81 119 ASP A C 1
ATOM 910 O O . ASP A 1 119 ? 0.344 -1.169 14.233 1.00 73.81 119 ASP A O 1
ATOM 914 N N . ASN A 1 120 ? 1.554 -3.051 14.069 1.00 76.94 120 ASN A N 1
ATOM 915 C CA . ASN A 1 120 ? 2.410 -2.537 12.993 1.00 76.94 120 ASN A CA 1
ATOM 916 C C . ASN A 1 120 ? 1.823 -2.878 11.617 1.00 76.94 120 ASN A C 1
ATOM 918 O O . ASN A 1 120 ? 1.369 -4.001 11.398 1.00 76.94 120 ASN A O 1
ATOM 922 N N . LEU A 1 121 ? 1.877 -1.902 10.706 1.00 80.75 121 LEU A N 1
ATOM 923 C CA . LEU A 1 121 ? 1.257 -1.905 9.310 1.00 80.75 121 LEU A CA 1
ATOM 924 C C . LEU A 1 121 ? 2.624 -2.049 8.503 1.00 80.75 121 LEU A C 1
ATOM 926 O O . LEU A 1 121 ? 3.566 -1.308 8.766 1.00 80.75 121 LEU A O 1
ATOM 930 N N . SER A 1 122 ? 2.703 -2.926 7.497 1.00 85.06 122 SER A N 1
ATOM 931 C CA . SER A 1 122 ? 3.511 -2.701 6.292 1.00 85.06 122 SER A CA 1
ATOM 932 C C . SER A 1 122 ? 2.593 -2.501 5.082 1.00 85.06 122 SER A C 1
ATOM 934 O O . SER A 1 122 ? 1.824 -3.399 4.739 1.00 85.06 122 SER A O 1
ATOM 936 N N . VAL A 1 123 ? 2.682 -1.349 4.407 1.00 86.75 123 VAL A N 1
ATOM 937 C CA . VAL A 1 123 ? 2.246 -1.249 2.999 1.00 86.75 123 VAL A CA 1
ATOM 938 C C . VAL A 1 123 ? 3.460 -1.522 2.128 1.00 86.75 123 VAL A C 1
ATOM 940 O O . VAL A 1 123 ? 4.492 -0.867 2.293 1.00 86.75 123 VAL A O 1
ATOM 943 N N . ILE A 1 124 ? 3.319 -2.493 1.236 1.00 86.38 124 ILE A N 1
ATOM 944 C CA . ILE A 1 124 ? 4.329 -2.922 0.282 1.00 86.38 124 ILE A CA 1
ATOM 945 C C . ILE A 1 124 ? 3.863 -2.574 -1.125 1.00 86.38 124 ILE A C 1
ATOM 947 O O . ILE A 1 124 ? 2.700 -2.741 -1.479 1.00 86.38 124 ILE A O 1
ATOM 951 N N . ILE A 1 125 ? 4.798 -2.098 -1.935 1.00 86.00 125 ILE A N 1
ATOM 952 C CA . ILE A 1 125 ? 4.683 -2.071 -3.390 1.00 86.00 125 ILE A CA 1
ATOM 953 C C . ILE A 1 125 ? 5.779 -3.008 -3.886 1.00 86.00 125 ILE A C 1
ATOM 955 O O . ILE A 1 125 ? 6.911 -2.890 -3.420 1.00 86.00 125 ILE A O 1
ATOM 959 N N . ASN A 1 126 ? 5.434 -3.927 -4.784 1.00 83.94 126 ASN A N 1
ATOM 960 C CA . ASN A 1 126 ? 6.355 -4.851 -5.439 1.00 83.94 126 ASN A CA 1
ATOM 961 C C . ASN A 1 126 ? 6.382 -4.504 -6.932 1.00 83.94 126 ASN A C 1
ATOM 963 O O . ASN A 1 126 ? 5.335 -4.522 -7.579 1.00 83.94 126 ASN A O 1
ATOM 967 N N . ARG A 1 127 ? 7.560 -4.152 -7.461 1.00 78.62 127 ARG A N 1
ATOM 968 C CA . ARG A 1 127 ? 7.762 -3.850 -8.888 1.00 78.62 127 ARG A CA 1
ATOM 969 C C . ARG A 1 127 ? 9.176 -4.171 -9.367 1.00 78.62 127 ARG A C 1
ATOM 971 O O . ARG A 1 127 ? 10.128 -4.007 -8.598 1.00 78.62 127 ARG A O 1
ATOM 978 N N . GLU A 1 128 ? 9.321 -4.569 -10.632 1.00 68.62 128 GLU A N 1
ATOM 979 C CA . GLU A 1 128 ? 10.631 -4.627 -11.300 1.00 68.62 128 GLU A CA 1
ATOM 980 C C . GLU A 1 128 ? 11.142 -3.213 -11.628 1.00 68.62 128 GLU A C 1
ATOM 982 O O . GLU A 1 128 ? 10.577 -2.529 -12.486 1.00 68.62 128 GLU A O 1
ATOM 987 N N . GLU A 1 129 ? 12.257 -2.786 -11.022 1.00 59.94 129 GLU A N 1
ATOM 988 C CA . GLU A 1 129 ? 13.019 -1.634 -11.528 1.00 59.94 129 GLU A CA 1
ATOM 989 C C . GLU A 1 129 ? 14.066 -2.061 -12.565 1.00 59.94 129 GLU A C 1
ATOM 991 O O . GLU A 1 129 ? 15.106 -2.642 -12.241 1.00 59.94 129 GLU A O 1
ATOM 996 N N . TYR A 1 130 ? 13.836 -1.706 -13.834 1.00 50.09 130 TYR A N 1
ATOM 997 C CA . TYR A 1 130 ? 14.845 -1.873 -14.879 1.00 50.09 130 TYR A CA 1
ATOM 998 C C . TYR A 1 130 ? 16.018 -0.917 -14.662 1.00 50.09 130 TYR A C 1
ATOM 1000 O O . TYR A 1 130 ? 15.925 0.289 -14.893 1.00 50.09 130 TYR A O 1
ATOM 1008 N N . ASN A 1 131 ? 17.161 -1.485 -14.278 1.00 42.88 131 ASN A N 1
ATOM 1009 C CA . ASN A 1 131 ? 18.412 -0.770 -14.034 1.00 42.88 131 ASN A CA 1
ATOM 1010 C C . ASN A 1 131 ? 19.070 -0.289 -15.353 1.00 42.88 131 ASN A C 1
ATOM 1012 O O . ASN A 1 131 ? 20.129 -0.766 -15.777 1.00 42.88 131 ASN A O 1
ATOM 1016 N N . VAL A 1 132 ? 18.416 0.651 -16.045 1.00 38.03 132 VAL A N 1
ATOM 1017 C CA . VAL A 1 132 ? 18.907 1.276 -17.281 1.00 38.03 132 VAL A CA 1
ATOM 1018 C C . VAL A 1 132 ? 20.073 2.202 -16.945 1.00 38.03 132 VAL A C 1
ATOM 1020 O O . VAL A 1 132 ? 19.898 3.392 -16.679 1.00 38.03 132 VAL A O 1
ATOM 1023 N N . LYS A 1 133 ? 21.290 1.653 -16.996 1.00 35.03 133 LYS A N 1
ATOM 1024 C CA . LYS A 1 133 ? 22.531 2.438 -16.989 1.00 35.03 133 LYS A CA 1
ATOM 1025 C C . LYS A 1 133 ? 22.522 3.412 -18.173 1.00 35.03 133 LYS A C 1
ATOM 1027 O O . LYS A 1 133 ? 22.676 2.985 -19.318 1.00 35.03 133 LYS A O 1
ATOM 1032 N N . ARG A 1 134 ? 22.309 4.695 -17.872 1.00 35.31 134 ARG A N 1
ATOM 1033 C CA . ARG A 1 134 ? 22.510 5.830 -18.785 1.00 35.31 134 ARG A CA 1
ATOM 1034 C C . ARG A 1 134 ? 23.984 6.232 -18.838 1.00 35.31 134 ARG A C 1
ATOM 1036 O O . ARG A 1 134 ? 24.669 6.040 -17.810 1.00 35.31 134 ARG A O 1
#

Organism: NCBI:txid44941

Foldseek 3Di:
DDDDPDDDPPQPWFKKWFKWWDAVDPDFIDTDIDTPVRHHDPKDKDWDWPPTVDDQFFIKIKIKTQAAAQDQQWWKWKAWDHAIDIDGCVRQVGPNPGSIDIDIDGDRVVRNVRDHHRIIMTIITTGGDDPPDD

Radius of gyration: 16.81 Å; chains: 1; bounding box: 44×23×57 Å

Secondary structure (DSSP, 8-state):
-----------EE--EEEEEE-SS-SSPP----EETTSPPPSS-EEEEEESSS--SS-EEEEEEES----SSS-EEEEEETTEEEEEEHHHHT--TT-S-EEEEEEE-TTTTT--SS--EEEEEEE-EE-----